Protein AF-A0A1B6I6C2-F1 (afdb_monomer_lite)

Foldseek 3Di:
DVVVVVVVVVVLVVQLVPDPDNVVSVVVVVVVVVPDPVPVVPPQWDDDPNDIDRPPVVVVVVVVVVVVVVVVVVVVPDDDPDPPVPPPPPVDDDPPDDDDDDPVNVVVVVVPDDDDD

Radius of gyration: 26.24 Å; chains: 1; bounding box: 66×36×60 Å

pLDDT: mean 82.49, std 12.52, range [44.34, 94.62]

Secondary structure (DSSP, 8-state):
-HHHHHHHHHHHHHHHHS-SSHHHHHHHHHHHHHS----------EEETTEEE--HHHHHHHHHHHHHHHHHHHHHHS------------TT-------PPPHHHHHHHHHHSPPP-

Structure (mmCIF, N/CA/C/O backbone):
data_AF-A0A1B6I6C2-F1
#
_entry.id   AF-A0A1B6I6C2-F1
#
loop_
_atom_site.group_PDB
_atom_site.id
_atom_site.type_symbol
_atom_site.label_atom_id
_atom_site.label_alt_id
_atom_site.label_comp_id
_atom_site.label_asym_id
_atom_site.label_entity_id
_atom_site.label_seq_id
_atom_site.pdbx_PDB_ins_code
_atom_site.Cartn_x
_atom_site.Cartn_y
_atom_site.Cartn_z
_atom_site.occupancy
_atom_site.B_iso_or_equiv
_atom_site.auth_seq_id
_atom_site.auth_comp_id
_atom_site.auth_asym_id
_atom_site.auth_atom_id
_atom_site.pdbx_PDB_model_num
ATOM 1 N N . ASP A 1 1 ? -5.985 -16.914 -8.123 1.00 60.19 1 ASP A N 1
ATOM 2 C CA . ASP A 1 1 ? -5.428 -15.880 -9.024 1.00 60.19 1 ASP A CA 1
ATOM 3 C C . ASP A 1 1 ? -4.034 -16.202 -9.620 1.00 60.19 1 ASP A C 1
ATOM 5 O O . ASP A 1 1 ? -3.233 -15.317 -9.902 1.00 60.19 1 ASP A O 1
ATOM 9 N N . GLN A 1 2 ? -3.691 -17.481 -9.838 1.00 79.94 2 GLN A N 1
ATOM 10 C CA . GLN A 1 2 ? -2.387 -17.862 -10.422 1.00 79.94 2 GLN A CA 1
ATOM 11 C C . GLN A 1 2 ? -2.380 -17.801 -11.959 1.00 79.94 2 GLN A C 1
ATOM 13 O O . GLN A 1 2 ? -1.340 -17.563 -12.570 1.00 79.94 2 GLN A O 1
ATOM 18 N N . LEU A 1 3 ? -3.547 -17.985 -12.583 1.00 87.62 3 LEU A N 1
ATOM 19 C CA . LEU A 1 3 ? -3.716 -17.939 -14.034 1.00 87.62 3 LEU A CA 1
ATOM 20 C C . LEU A 1 3 ? -3.419 -16.541 -14.593 1.00 87.62 3 LEU A C 1
ATOM 22 O O . LEU A 1 3 ? -2.653 -16.419 -15.545 1.00 87.62 3 LEU A O 1
ATOM 26 N N . LEU A 1 4 ? -3.955 -15.490 -13.964 1.00 86.38 4 LEU A N 1
ATOM 27 C CA . LEU A 1 4 ? -3.737 -14.105 -14.382 1.00 86.38 4 LEU A CA 1
ATOM 28 C C . LEU A 1 4 ? -2.259 -13.709 -14.289 1.00 86.38 4 LEU A C 1
ATOM 30 O O . LEU A 1 4 ? -1.705 -13.140 -15.228 1.00 86.38 4 LEU A O 1
ATOM 34 N N . LYS A 1 5 ? -1.594 -14.076 -13.187 1.00 84.94 5 LYS A N 1
ATOM 35 C CA . LYS A 1 5 ? -0.155 -13.836 -13.000 1.00 84.94 5 LYS A CA 1
ATOM 36 C C . LYS A 1 5 ? 0.684 -14.502 -14.090 1.00 84.94 5 LYS A C 1
ATOM 38 O O . LYS A 1 5 ? 1.594 -13.874 -14.626 1.00 84.94 5 LYS A O 1
ATOM 43 N N . ARG A 1 6 ? 0.357 -15.747 -14.448 1.00 91.06 6 ARG A N 1
ATOM 44 C CA . ARG A 1 6 ? 1.059 -16.479 -15.511 1.00 91.06 6 ARG A CA 1
ATOM 45 C C . ARG A 1 6 ? 0.906 -15.790 -16.865 1.00 91.06 6 ARG A C 1
ATOM 47 O O . ARG A 1 6 ? 1.907 -15.525 -17.520 1.00 91.06 6 ARG A O 1
ATOM 54 N N . ARG A 1 7 ? -0.324 -15.414 -17.226 1.00 90.50 7 ARG A N 1
ATOM 55 C CA . ARG A 1 7 ? -0.620 -14.719 -18.490 1.00 90.50 7 ARG A CA 1
ATOM 56 C C . ARG A 1 7 ? 0.094 -13.374 -18.596 1.00 90.50 7 ARG A C 1
ATOM 58 O O . ARG A 1 7 ? 0.618 -13.050 -19.655 1.00 90.50 7 ARG A O 1
ATOM 65 N N . ARG A 1 8 ? 0.172 -12.616 -17.496 1.00 87.56 8 ARG A N 1
ATOM 66 C CA . ARG A 1 8 ? 0.949 -11.367 -17.451 1.00 87.56 8 ARG A CA 1
ATOM 67 C C . ARG A 1 8 ? 2.430 -11.623 -17.710 1.00 87.56 8 ARG A C 1
ATOM 69 O O . ARG A 1 8 ? 3.011 -10.955 -18.551 1.00 87.56 8 ARG A O 1
ATOM 76 N N . LYS A 1 9 ? 3.016 -12.634 -17.060 1.00 87.88 9 LYS A N 1
ATOM 77 C CA . LYS A 1 9 ? 4.425 -13.002 -17.262 1.00 87.88 9 LYS A CA 1
ATOM 78 C C . LYS A 1 9 ? 4.719 -13.398 -18.713 1.00 87.88 9 LYS A C 1
ATOM 80 O O . LYS A 1 9 ? 5.714 -12.944 -19.268 1.00 87.88 9 LYS A O 1
ATOM 85 N N . GLU A 1 10 ? 3.859 -14.218 -19.315 1.00 92.44 10 GLU A N 1
ATOM 86 C CA . GLU A 1 10 ? 3.977 -14.641 -20.719 1.00 92.44 10 GLU A CA 1
ATOM 87 C C . GLU A 1 10 ? 3.900 -13.443 -21.679 1.00 92.44 10 GLU A C 1
ATOM 89 O O . GLU A 1 10 ? 4.743 -13.308 -22.564 1.00 92.44 10 GLU A O 1
ATOM 94 N N . ALA A 1 11 ? 2.945 -12.533 -21.466 1.00 89.75 11 ALA A N 1
ATOM 95 C CA . ALA A 1 11 ? 2.803 -11.325 -22.275 1.00 89.75 11 ALA A CA 1
ATOM 96 C C . ALA A 1 11 ? 4.030 -10.404 -22.162 1.00 89.75 11 ALA A C 1
ATOM 98 O O . ALA A 1 11 ? 4.549 -9.936 -23.173 1.00 89.75 11 ALA A O 1
ATOM 99 N N . THR A 1 12 ? 4.538 -10.187 -20.946 1.00 90.19 12 THR A N 1
ATOM 100 C CA . THR A 1 12 ? 5.742 -9.381 -20.712 1.00 90.19 12 THR A CA 1
ATOM 101 C C . THR A 1 12 ? 6.975 -9.994 -21.377 1.00 90.19 12 THR A C 1
ATOM 103 O O . THR A 1 12 ? 7.761 -9.271 -21.984 1.00 90.19 12 THR A O 1
ATOM 106 N N . ALA A 1 13 ? 7.142 -11.318 -21.296 1.00 90.62 13 ALA A N 1
ATOM 107 C CA . ALA A 1 13 ? 8.260 -12.016 -21.928 1.00 90.62 13 ALA A CA 1
ATOM 108 C C . ALA A 1 13 ? 8.241 -11.848 -23.453 1.00 90.62 13 ALA A C 1
ATOM 110 O O . ALA A 1 13 ? 9.274 -11.543 -24.044 1.00 90.62 13 ALA A O 1
ATOM 111 N N . LYS A 1 14 ? 7.057 -11.959 -24.068 1.00 93.19 14 LYS A N 1
ATOM 112 C CA . LYS A 1 14 ? 6.873 -11.749 -25.506 1.00 93.19 14 LYS A CA 1
ATOM 113 C C . LYS A 1 14 ? 7.247 -10.324 -25.935 1.00 93.19 14 LYS A C 1
ATOM 115 O O . LYS A 1 14 ? 8.000 -10.154 -26.884 1.00 93.19 14 LYS A O 1
ATOM 120 N N . ILE A 1 15 ? 6.808 -9.311 -25.182 1.00 90.19 15 ILE A N 1
ATOM 121 C CA . ILE A 1 15 ? 7.130 -7.896 -25.452 1.00 90.19 15 ILE A CA 1
ATOM 122 C C . ILE A 1 15 ? 8.641 -7.631 -25.388 1.00 90.19 15 ILE A C 1
ATOM 124 O O . ILE A 1 15 ? 9.160 -6.848 -26.177 1.00 90.19 15 ILE A O 1
ATOM 128 N N . ILE A 1 16 ? 9.352 -8.249 -24.441 1.00 91.19 16 ILE A N 1
ATOM 129 C CA . ILE A 1 16 ? 10.808 -8.079 -24.316 1.00 91.19 16 ILE A CA 1
ATOM 130 C C . ILE A 1 16 ? 11.538 -8.774 -25.468 1.00 91.19 16 ILE A C 1
ATOM 132 O O . ILE A 1 16 ? 12.553 -8.258 -25.935 1.00 91.19 16 ILE A O 1
ATOM 136 N N . ASP A 1 17 ? 11.052 -9.935 -25.907 1.00 92.75 17 ASP A N 1
ATOM 137 C CA . ASP A 1 17 ? 11.725 -10.710 -26.945 1.00 92.75 17 ASP A CA 1
ATOM 138 C C . ASP A 1 17 ? 11.540 -10.117 -28.346 1.00 92.75 17 ASP A C 1
ATOM 140 O O . ASP A 1 17 ? 12.497 -10.063 -29.116 1.00 92.75 17 ASP A O 1
ATOM 144 N N . GLU A 1 18 ? 10.351 -9.578 -28.629 1.00 92.50 18 GLU A N 1
ATOM 145 C CA . GLU A 1 18 ? 10.016 -8.908 -29.894 1.00 92.50 18 GLU A CA 1
ATOM 146 C C . GLU A 1 18 ? 10.575 -7.473 -29.991 1.00 92.50 18 GLU A C 1
ATOM 148 O O . GLU A 1 18 ? 10.517 -6.851 -31.051 1.00 92.50 18 GLU A O 1
ATOM 153 N N . ALA A 1 19 ? 11.118 -6.918 -28.901 1.00 91.25 19 ALA A N 1
ATOM 154 C CA . ALA A 1 19 ? 11.627 -5.553 -28.883 1.00 91.25 19 ALA A CA 1
ATOM 155 C C . ALA A 1 19 ? 13.027 -5.429 -29.501 1.00 91.25 19 ALA A C 1
ATOM 157 O O . ALA A 1 19 ? 13.983 -6.069 -29.064 1.00 91.25 19 ALA A O 1
ATOM 158 N N . GLU A 1 20 ? 13.173 -4.473 -30.419 1.00 90.19 20 GLU A N 1
ATOM 159 C CA . GLU A 1 20 ? 14.459 -4.087 -31.016 1.00 90.19 20 GLU A CA 1
ATOM 160 C C . GLU A 1 20 ? 15.486 -3.641 -29.954 1.00 90.19 20 GLU A C 1
ATOM 162 O O . GLU A 1 20 ? 16.665 -3.987 -30.017 1.00 90.19 20 GLU A O 1
ATOM 167 N N . ASN A 1 21 ? 15.030 -2.928 -28.917 1.00 91.75 21 ASN A N 1
ATOM 168 C CA . ASN A 1 21 ? 15.843 -2.542 -27.765 1.00 91.75 21 ASN A CA 1
ATOM 169 C C . ASN A 1 21 ? 15.302 -3.175 -26.475 1.00 91.75 21 ASN A C 1
ATOM 171 O O . ASN A 1 21 ? 14.456 -2.601 -25.780 1.00 91.75 21 ASN A O 1
ATOM 175 N N . LYS A 1 22 ? 15.841 -4.352 -26.133 1.00 90.19 22 LYS A N 1
ATOM 176 C CA . LYS A 1 22 ? 15.428 -5.136 -24.956 1.00 90.19 22 LYS A CA 1
ATOM 177 C C . LYS A 1 22 ? 15.573 -4.355 -23.646 1.00 90.19 22 LYS A C 1
ATOM 179 O O . LYS A 1 22 ? 14.670 -4.376 -22.814 1.00 90.19 22 LYS A O 1
ATOM 184 N N . SER A 1 23 ? 16.660 -3.598 -23.482 1.00 89.38 23 SER A N 1
ATOM 185 C CA . SER A 1 23 ? 16.891 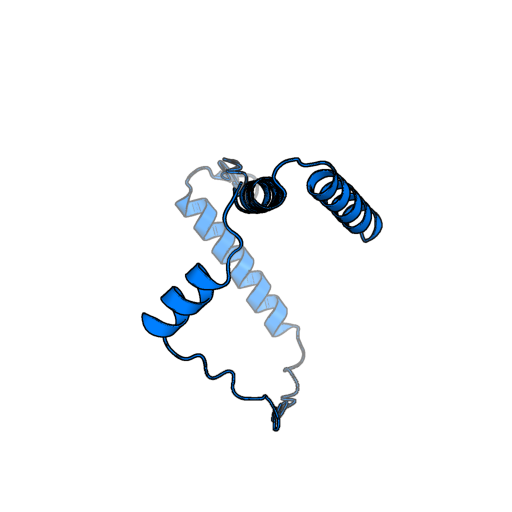-2.778 -22.285 1.00 89.38 23 SER A CA 1
ATOM 186 C C . SER A 1 23 ? 15.831 -1.688 -22.128 1.00 89.38 23 SER A C 1
ATOM 188 O O . SER A 1 23 ? 15.295 -1.494 -21.038 1.00 89.38 23 SER A O 1
ATOM 190 N N . GLN A 1 24 ? 15.476 -0.998 -23.215 1.00 89.44 24 GLN A N 1
ATOM 191 C CA . GLN A 1 24 ? 14.430 0.025 -23.189 1.00 89.44 24 GLN A CA 1
ATOM 192 C C . GLN A 1 24 ? 13.044 -0.582 -22.932 1.00 89.44 24 GLN A C 1
ATOM 194 O O . GLN A 1 24 ? 12.256 0.002 -22.186 1.00 89.44 24 GLN A O 1
ATOM 199 N N . ALA A 1 25 ? 12.746 -1.748 -23.512 1.00 90.94 25 ALA A N 1
ATOM 200 C CA . ALA A 1 25 ? 11.492 -2.463 -23.279 1.00 90.94 25 ALA A CA 1
ATOM 201 C C . ALA A 1 25 ? 11.333 -2.857 -21.804 1.00 90.94 25 ALA A C 1
ATOM 203 O O . ALA A 1 25 ? 10.299 -2.569 -21.200 1.00 90.94 25 ALA A O 1
ATOM 204 N N . ILE A 1 26 ? 12.390 -3.408 -21.196 1.00 92.00 26 ILE A N 1
ATOM 205 C CA . ILE A 1 26 ? 12.430 -3.721 -19.762 1.00 92.00 26 ILE A CA 1
ATOM 206 C C . ILE A 1 26 ? 12.172 -2.456 -18.933 1.00 92.00 26 ILE A C 1
ATOM 208 O O . ILE A 1 26 ? 11.288 -2.455 -18.079 1.00 92.00 26 ILE A O 1
ATOM 212 N N . TRP A 1 27 ? 12.867 -1.349 -19.209 1.00 90.50 27 TRP A N 1
ATOM 213 C CA . TRP A 1 27 ? 12.655 -0.098 -18.471 1.00 90.50 27 TRP A CA 1
ATOM 214 C C . TRP A 1 27 ? 11.240 0.465 -18.618 1.00 90.50 27 TRP A C 1
ATOM 216 O O . TRP A 1 27 ? 10.688 0.967 -17.638 1.00 90.50 27 TRP A O 1
ATOM 226 N N . LYS A 1 28 ? 10.622 0.351 -19.799 1.00 89.25 28 LYS A N 1
ATOM 227 C CA . LYS A 1 28 ? 9.221 0.747 -20.013 1.00 89.25 28 LYS A CA 1
ATOM 228 C C . LYS A 1 28 ? 8.265 -0.078 -19.152 1.00 89.25 28 LYS A C 1
ATOM 230 O O . LYS A 1 28 ? 7.405 0.517 -18.509 1.00 89.25 28 LYS A O 1
ATOM 235 N N . ILE A 1 29 ? 8.457 -1.397 -19.085 1.00 90.12 29 ILE A N 1
ATOM 236 C CA . ILE A 1 29 ? 7.657 -2.300 -18.241 1.00 90.12 29 ILE A CA 1
ATOM 237 C C . ILE A 1 29 ? 7.827 -1.952 -16.760 1.00 90.12 29 ILE A C 1
ATOM 239 O O . ILE A 1 29 ? 6.849 -1.796 -16.032 1.00 90.12 29 ILE A O 1
ATOM 243 N N . ILE A 1 30 ? 9.066 -1.772 -16.294 1.00 87.12 30 ILE A N 1
ATOM 244 C CA . ILE A 1 30 ? 9.292 -1.430 -14.887 1.00 87.12 30 ILE A CA 1
ATOM 245 C C . ILE A 1 30 ? 8.685 -0.051 -14.576 1.00 87.12 30 ILE A C 1
ATOM 247 O O . ILE A 1 30 ? 8.131 0.151 -13.501 1.00 87.12 30 ILE A O 1
ATOM 251 N N . ASN A 1 31 ? 8.745 0.906 -15.504 1.00 85.06 31 ASN A N 1
ATOM 252 C CA . ASN A 1 31 ? 8.137 2.223 -15.313 1.00 85.06 31 ASN A CA 1
ATOM 253 C C . ASN A 1 31 ? 6.603 2.185 -15.349 1.00 85.06 31 ASN A C 1
ATOM 255 O O . ASN A 1 31 ? 5.985 2.954 -14.617 1.00 85.06 31 ASN A O 1
ATOM 259 N N . SER A 1 32 ? 5.980 1.310 -16.144 1.00 83.81 32 SER A N 1
ATOM 260 C CA . SER A 1 32 ? 4.521 1.146 -16.136 1.00 83.81 32 SER A CA 1
ATOM 261 C C . SER A 1 32 ? 4.009 0.507 -14.847 1.00 83.81 32 SER A C 1
ATOM 263 O O . SER A 1 32 ? 2.927 0.862 -14.401 1.00 83.81 32 SER A O 1
ATOM 265 N N . GLU A 1 33 ? 4.791 -0.384 -14.234 1.00 82.25 33 GLU A N 1
ATOM 266 C CA . GLU A 1 33 ? 4.470 -0.963 -12.920 1.00 82.25 33 GLU A CA 1
ATOM 267 C C . GLU A 1 33 ? 4.792 0.011 -11.770 1.00 82.25 33 GLU A C 1
ATOM 269 O O . GLU A 1 33 ? 4.084 0.048 -10.768 1.00 82.25 33 GLU A O 1
ATOM 274 N N . ARG A 1 34 ? 5.851 0.830 -11.906 1.00 76.62 34 ARG A N 1
ATOM 275 C CA . ARG A 1 34 ? 6.254 1.827 -10.894 1.00 76.62 34 ARG A CA 1
ATOM 276 C C . ARG A 1 34 ? 5.402 3.083 -10.874 1.00 76.62 34 ARG A C 1
ATOM 278 O O . ARG A 1 34 ? 5.313 3.711 -9.820 1.00 76.62 34 ARG A O 1
ATOM 285 N N . LYS A 1 35 ? 4.815 3.492 -12.003 1.00 60.91 35 LYS A N 1
ATOM 286 C CA . LYS A 1 35 ? 3.779 4.523 -11.982 1.00 60.91 35 LYS A CA 1
ATOM 287 C C . LYS A 1 35 ? 2.627 3.940 -11.176 1.00 60.91 35 LYS A C 1
ATOM 289 O O . LYS A 1 35 ? 1.809 3.205 -11.720 1.00 60.91 35 LYS A O 1
ATOM 294 N N . SER A 1 36 ? 2.567 4.279 -9.883 1.00 59.75 36 SER A N 1
ATOM 295 C CA . SER A 1 36 ? 1.311 4.217 -9.150 1.00 59.75 36 SER A CA 1
ATOM 296 C C . SER A 1 36 ? 0.312 4.864 -10.082 1.00 59.75 36 SER A C 1
ATOM 298 O O . SER A 1 36 ? 0.523 6.008 -10.501 1.00 59.75 36 SER A O 1
ATOM 300 N N . LYS A 1 37 ? -0.729 4.127 -10.471 1.00 61.88 37 LYS A N 1
ATOM 301 C CA . LYS A 1 37 ? -1.934 4.786 -10.946 1.00 61.88 37 LYS A CA 1
ATOM 302 C C . LYS A 1 37 ? -2.191 5.817 -9.863 1.00 61.88 37 LYS A C 1
ATOM 304 O O . LYS A 1 37 ? -2.348 5.449 -8.697 1.00 61.88 37 LYS A O 1
ATOM 309 N N . GLN A 1 38 ? -2.027 7.096 -10.183 1.00 58.12 38 GLN A N 1
ATOM 310 C CA . GLN A 1 38 ? -2.557 8.137 -9.329 1.00 58.12 38 GLN A CA 1
ATOM 311 C C . GLN A 1 38 ? -4.057 7.999 -9.515 1.00 58.12 38 GLN A C 1
ATOM 313 O O . GLN A 1 38 ? -4.681 8.730 -10.276 1.00 58.12 38 GLN A O 1
ATOM 318 N N . ASP A 1 39 ? -4.609 6.951 -8.911 1.00 59.09 39 ASP A N 1
ATOM 319 C CA . ASP A 1 39 ? -6.019 6.865 -8.674 1.00 59.09 39 ASP A CA 1
ATOM 320 C C . ASP A 1 39 ? -6.238 8.025 -7.713 1.00 59.09 39 ASP A C 1
ATOM 322 O O . ASP A 1 39 ? -5.988 7.931 -6.513 1.00 59.09 39 ASP A O 1
ATOM 326 N N . HIS A 1 40 ? -6.656 9.161 -8.272 1.00 59.94 40 HIS A N 1
ATOM 327 C CA . HIS A 1 40 ? -7.206 10.304 -7.549 1.00 59.94 40 HIS A CA 1
ATOM 328 C C . HIS A 1 40 ? -8.537 9.927 -6.877 1.00 59.94 40 HIS A C 1
ATOM 330 O O . HIS A 1 40 ? -9.437 10.745 -6.737 1.00 59.94 40 HIS A O 1
ATOM 336 N N . ASN A 1 41 ? -8.675 8.669 -6.462 1.00 65.69 41 ASN A N 1
ATOM 337 C CA . ASN A 1 41 ? -9.814 8.140 -5.751 1.00 65.69 41 ASN A CA 1
ATOM 338 C C . ASN A 1 41 ? -9.614 8.443 -4.263 1.00 65.69 41 ASN A C 1
ATOM 340 O O . ASN A 1 41 ? -9.537 7.557 -3.412 1.00 65.69 41 ASN A O 1
ATOM 344 N N . THR A 1 42 ? -9.423 9.726 -3.965 1.00 71.50 42 THR A N 1
ATOM 345 C CA . THR A 1 42 ? -9.422 10.232 -2.602 1.00 71.50 42 THR A CA 1
ATOM 346 C C . THR A 1 42 ? -10.842 10.135 -2.072 1.00 71.50 42 THR A C 1
ATOM 348 O O . THR A 1 42 ? -11.769 10.696 -2.658 1.00 71.50 42 THR A O 1
ATOM 351 N N . LEU A 1 43 ? -11.002 9.404 -0.969 1.00 79.31 43 LEU A N 1
ATOM 352 C CA . LEU A 1 43 ? -12.260 9.296 -0.242 1.00 79.31 43 LEU A CA 1
ATOM 353 C C . LEU A 1 43 ? -12.760 10.709 0.087 1.00 79.31 43 LEU A C 1
ATOM 355 O O . LEU A 1 43 ? -12.114 11.424 0.850 1.00 79.31 43 LEU A O 1
ATOM 359 N N . SER A 1 44 ? -13.854 11.112 -0.557 1.00 82.06 44 SER A N 1
ATOM 360 C CA . SER A 1 44 ? -14.392 12.477 -0.471 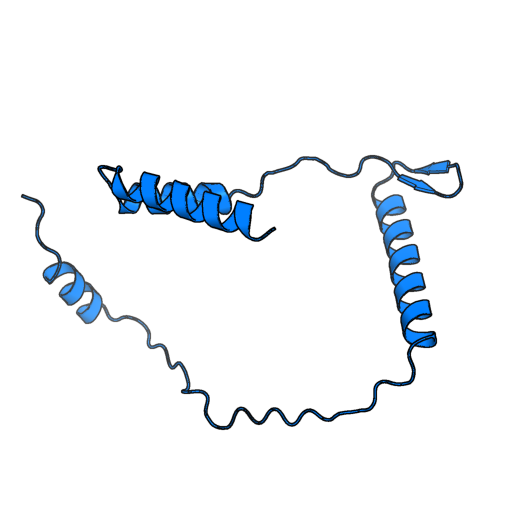1.00 82.06 44 SER A CA 1
ATOM 361 C C . SER A 1 44 ? -15.469 12.604 0.605 1.00 82.06 44 SER A C 1
ATOM 363 O O . SER A 1 44 ? -15.667 13.679 1.152 1.00 82.06 44 SER A O 1
ATOM 365 N N . GLU A 1 45 ? -16.134 11.497 0.930 1.00 89.75 45 GLU A N 1
ATOM 366 C CA . GLU A 1 45 ? -17.181 11.428 1.940 1.00 89.75 45 GLU A CA 1
ATOM 367 C C . GLU A 1 45 ? -17.227 10.033 2.573 1.00 89.75 45 GLU A C 1
ATOM 369 O O . GLU A 1 45 ? -16.821 9.039 1.963 1.00 89.75 45 GLU A O 1
ATOM 374 N N . LEU A 1 46 ? -17.702 9.958 3.813 1.00 90.75 46 LEU A N 1
ATOM 375 C CA . LEU A 1 46 ? -17.903 8.719 4.554 1.00 90.75 46 LEU A CA 1
ATOM 376 C C . LEU A 1 46 ? -19.246 8.791 5.283 1.00 90.75 46 LEU A C 1
ATOM 378 O O . LEU A 1 46 ? -19.529 9.762 5.976 1.00 90.75 46 LEU A O 1
ATOM 382 N N . GLU A 1 47 ? -20.077 7.761 5.163 1.00 92.00 47 GLU A N 1
ATOM 383 C CA . GLU A 1 47 ? -21.3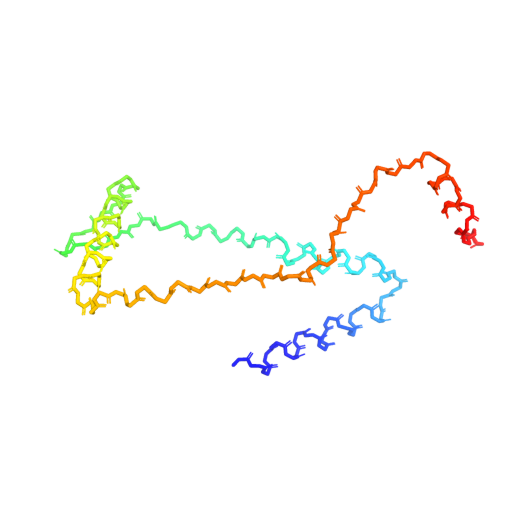01 7.651 5.957 1.00 92.00 47 GLU A CA 1
ATOM 384 C C . GLU A 1 47 ? -21.003 6.935 7.279 1.00 92.00 47 GLU A C 1
ATOM 386 O O . GLU A 1 47 ? -20.519 5.802 7.298 1.00 92.00 47 GLU A O 1
ATOM 391 N N . VAL A 1 48 ? -21.304 7.592 8.398 1.00 86.69 48 VAL A N 1
ATOM 392 C CA . VAL A 1 48 ? -21.163 7.034 9.745 1.00 86.69 48 VAL A CA 1
ATOM 393 C C . VAL A 1 48 ? -22.481 7.220 10.488 1.00 86.69 48 VAL A C 1
ATOM 395 O O . VAL A 1 48 ? -22.919 8.345 10.720 1.00 86.69 48 VAL A O 1
ATOM 398 N N . ASN A 1 49 ? -23.116 6.113 10.884 1.00 85.00 49 ASN A N 1
ATOM 399 C CA . ASN A 1 49 ? -24.385 6.102 11.629 1.00 85.00 49 ASN A CA 1
ATOM 400 C C . ASN A 1 49 ? -25.512 6.918 10.957 1.00 85.00 49 ASN A C 1
ATOM 402 O O . ASN A 1 49 ? -26.242 7.639 11.636 1.00 85.00 49 ASN A O 1
ATOM 406 N N . GLY A 1 50 ? -25.634 6.843 9.627 1.00 88.06 50 GLY A N 1
ATOM 407 C CA . GLY A 1 50 ? -26.645 7.584 8.861 1.00 88.06 50 GLY A CA 1
ATOM 408 C C . GLY A 1 50 ? -26.321 9.064 8.631 1.00 88.06 50 GLY A C 1
ATOM 409 O O . GLY A 1 50 ? -27.145 9.790 8.077 1.00 88.06 50 GLY A O 1
ATOM 410 N N . LYS A 1 51 ? -25.142 9.538 9.058 1.00 90.19 51 LYS A N 1
ATOM 411 C CA . LYS A 1 51 ? -24.653 10.894 8.789 1.00 90.19 51 LYS A CA 1
ATOM 412 C C . LYS A 1 51 ? -23.473 10.842 7.824 1.00 90.19 51 LYS A C 1
ATOM 414 O O . LYS A 1 51 ? -22.495 10.144 8.077 1.00 90.19 51 LYS A O 1
ATOM 419 N N . ILE A 1 52 ? -23.545 11.636 6.762 1.00 92.62 52 ILE A N 1
ATOM 420 C CA . ILE A 1 52 ? -22.434 11.825 5.829 1.00 92.62 52 ILE A CA 1
ATOM 421 C C . ILE A 1 52 ? -21.458 12.840 6.431 1.00 92.62 52 ILE A C 1
ATOM 423 O O . ILE A 1 52 ? -21.863 13.915 6.884 1.00 92.62 52 ILE A O 1
ATOM 427 N N . ILE A 1 53 ? -20.182 12.470 6.475 1.00 93.31 53 ILE A N 1
ATOM 428 C CA . ILE A 1 53 ? -19.065 13.344 6.825 1.00 93.31 53 ILE A CA 1
ATOM 429 C C . ILE A 1 53 ? -18.171 13.526 5.598 1.00 93.31 53 ILE A C 1
ATOM 431 O O . ILE A 1 53 ? -17.846 12.563 4.911 1.00 93.31 53 ILE A O 1
ATOM 435 N N . ASP A 1 54 ? -17.778 14.762 5.331 1.00 91.56 54 ASP A N 1
ATOM 436 C CA . ASP A 1 54 ? -17.008 15.190 4.157 1.00 91.56 54 ASP A CA 1
ATOM 437 C C . ASP A 1 54 ? -15.653 15.809 4.542 1.00 91.56 54 ASP A C 1
ATOM 439 O O . ASP A 1 54 ? -14.711 15.824 3.753 1.00 91.56 54 ASP A O 1
ATOM 443 N N . ASN A 1 55 ? -15.517 16.277 5.785 1.00 91.56 55 ASN A N 1
ATOM 444 C CA . ASN A 1 55 ? -14.267 16.806 6.309 1.00 91.56 55 ASN A CA 1
ATOM 445 C C . ASN A 1 55 ? -13.197 15.696 6.407 1.00 91.56 55 ASN A C 1
ATOM 447 O O . ASN A 1 55 ? -13.353 14.762 7.204 1.00 91.56 55 ASN A O 1
ATOM 451 N N . PRO A 1 56 ? -12.060 15.818 5.693 1.00 89.19 56 PRO A N 1
ATOM 452 C CA . PRO A 1 56 ? -11.002 14.809 5.695 1.00 89.19 56 PRO A CA 1
ATOM 453 C C . PRO A 1 56 ? -10.455 14.478 7.087 1.00 89.19 56 PRO A C 1
ATOM 455 O O . PRO A 1 56 ? -10.092 13.330 7.353 1.00 89.19 56 PRO A O 1
ATOM 458 N N . MET A 1 57 ? -10.406 15.464 7.990 1.00 91.56 57 MET A N 1
ATOM 459 C CA . MET A 1 57 ? -9.914 15.258 9.353 1.00 91.56 57 MET A CA 1
ATOM 460 C C . MET A 1 57 ? -10.883 14.402 10.174 1.00 91.56 57 MET A C 1
ATOM 462 O O . MET A 1 57 ? -10.461 13.499 10.900 1.00 91.56 57 MET A O 1
ATOM 466 N N . ASP A 1 58 ? -12.184 14.646 10.019 1.00 91.56 58 ASP A N 1
ATOM 467 C CA . ASP A 1 58 ? -13.225 13.888 10.710 1.00 91.56 58 ASP A CA 1
ATOM 468 C C . ASP A 1 58 ?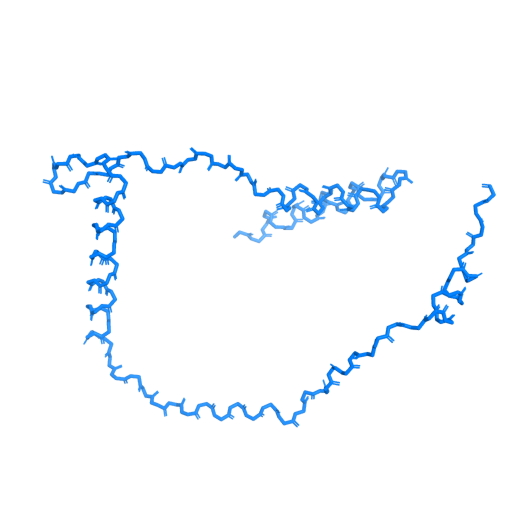 -13.313 12.460 10.164 1.00 91.56 58 ASP A C 1
ATOM 470 O O . ASP A 1 58 ? -13.413 11.511 10.945 1.00 91.56 58 ASP A O 1
ATOM 474 N N . ILE A 1 59 ? -13.175 12.292 8.843 1.00 92.50 59 ILE A N 1
ATOM 475 C CA . ILE A 1 59 ? -13.078 10.980 8.186 1.00 92.50 59 ILE A CA 1
ATOM 476 C C . ILE A 1 59 ? -11.890 10.195 8.752 1.00 92.50 59 ILE A C 1
ATOM 478 O O . ILE A 1 59 ? -12.055 9.059 9.203 1.00 92.50 59 ILE A O 1
ATOM 482 N N . ALA A 1 60 ? -10.700 10.802 8.788 1.00 91.94 60 ALA A N 1
ATOM 483 C CA . ALA A 1 60 ? -9.506 10.159 9.330 1.00 91.94 60 ALA A CA 1
ATOM 484 C C . ALA A 1 60 ? -9.689 9.767 10.803 1.00 91.94 60 ALA A C 1
ATOM 486 O O . ALA A 1 60 ? -9.318 8.663 11.205 1.00 91.94 60 ALA A O 1
ATOM 487 N N . ASN A 1 61 ? -10.302 10.637 11.609 1.00 94.00 61 ASN A N 1
ATOM 488 C CA . ASN A 1 61 ? -10.559 10.350 13.014 1.00 94.00 61 ASN A CA 1
ATOM 489 C C . ASN A 1 61 ? -11.538 9.178 13.195 1.00 94.00 61 ASN A C 1
ATOM 491 O O . ASN A 1 61 ? -11.269 8.276 13.989 1.00 94.00 61 ASN A O 1
ATOM 495 N N . GLN A 1 62 ? -12.631 9.133 12.426 1.00 94.62 62 GLN A N 1
ATOM 496 C CA . GLN A 1 62 ? -13.578 8.011 12.469 1.00 94.62 62 GLN A CA 1
ATOM 497 C C . GLN A 1 62 ? -12.922 6.689 12.065 1.00 94.62 62 GLN A C 1
ATOM 499 O O . GLN A 1 62 ? -13.096 5.679 12.751 1.00 94.62 62 GLN A O 1
ATOM 504 N N . LEU A 1 63 ? -12.102 6.699 11.011 1.00 92.62 63 LEU A N 1
ATOM 505 C CA . LEU A 1 63 ? -11.339 5.521 10.596 1.00 92.62 63 LEU A CA 1
ATOM 506 C C . LEU A 1 63 ? -10.366 5.067 11.690 1.00 92.62 63 LEU A C 1
ATOM 508 O O . LEU A 1 63 ? -10.306 3.877 12.004 1.00 92.62 63 LEU A O 1
ATOM 512 N N . ASN A 1 64 ? -9.652 5.999 12.320 1.00 93.94 64 ASN A N 1
ATOM 513 C CA . ASN A 1 64 ? -8.732 5.687 13.412 1.00 93.94 64 ASN A CA 1
ATOM 514 C C . ASN A 1 64 ? -9.458 5.066 14.610 1.00 93.94 64 ASN A C 1
ATOM 516 O O . ASN A 1 64 ? -8.985 4.068 15.162 1.00 93.94 64 ASN A O 1
ATOM 520 N N . ILE A 1 65 ? -10.611 5.619 14.997 1.00 94.50 65 ILE A N 1
ATOM 521 C CA . ILE A 1 65 ? -11.442 5.090 16.086 1.00 94.50 65 ILE A CA 1
ATOM 522 C C . ILE A 1 65 ? -11.899 3.670 15.753 1.00 94.50 65 ILE A C 1
ATOM 524 O O . ILE A 1 65 ? -11.688 2.755 16.556 1.00 94.50 65 ILE A O 1
ATOM 528 N N . TYR A 1 66 ? -12.461 3.471 14.559 1.00 93.25 66 TYR A N 1
ATOM 529 C CA . TYR A 1 66 ? -12.939 2.168 14.111 1.00 93.25 66 TYR A CA 1
ATOM 530 C C . TYR A 1 66 ? -11.814 1.128 14.122 1.00 93.25 66 TYR A C 1
ATOM 532 O O . TYR A 1 66 ? -11.904 0.127 14.835 1.00 93.25 66 TYR A O 1
ATOM 540 N N . LEU A 1 67 ? -10.707 1.392 13.428 1.00 94.44 67 LEU A N 1
ATOM 541 C CA . LEU A 1 67 ? -9.589 0.452 13.321 1.00 94.44 67 LEU A CA 1
ATOM 542 C C . LEU A 1 67 ? -8.956 0.146 14.685 1.00 94.44 67 LEU A C 1
ATOM 544 O O . LEU A 1 67 ? -8.657 -1.012 14.983 1.00 94.44 67 LEU A O 1
ATOM 548 N N . THR A 1 68 ? -8.820 1.151 15.553 1.00 94.38 68 THR A N 1
ATOM 549 C CA . THR A 1 68 ? -8.292 0.952 16.911 1.00 94.38 68 THR A CA 1
ATOM 550 C C . THR A 1 68 ? -9.239 0.109 17.765 1.00 94.38 68 THR A C 1
ATOM 552 O O . THR A 1 68 ? -8.786 -0.752 18.521 1.00 94.38 68 THR A O 1
ATOM 555 N N . SER A 1 69 ? -10.553 0.322 17.658 1.00 93.19 69 SER A N 1
ATOM 556 C CA . SER A 1 69 ? -11.549 -0.468 18.392 1.00 93.19 69 SER A CA 1
ATOM 557 C C . SER A 1 69 ? -11.566 -1.933 17.948 1.00 93.19 69 SER A C 1
ATOM 559 O O . SER A 1 69 ? -11.580 -2.830 18.797 1.00 93.19 69 SER A O 1
ATOM 561 N N . VAL A 1 70 ? -11.459 -2.188 16.641 1.00 91.25 70 VAL A N 1
ATOM 562 C CA . VAL A 1 70 ? -11.354 -3.538 16.076 1.00 91.25 70 VAL A CA 1
ATOM 563 C C . VAL A 1 70 ? -10.072 -4.209 16.554 1.00 91.25 70 VAL A C 1
ATOM 565 O O . VAL A 1 70 ? -10.121 -5.348 17.018 1.00 91.25 70 VAL A O 1
ATOM 568 N N . ALA A 1 71 ? -8.937 -3.506 16.524 1.00 88.50 71 ALA A N 1
ATOM 569 C CA . ALA A 1 71 ? -7.670 -4.035 17.022 1.00 88.50 71 ALA A CA 1
ATOM 570 C C . ALA A 1 71 ? -7.754 -4.409 18.511 1.00 88.50 71 ALA A C 1
ATOM 572 O O . ALA A 1 71 ? -7.374 -5.517 18.888 1.00 88.50 71 ALA A O 1
ATOM 573 N N . LYS A 1 72 ? -8.317 -3.532 19.354 1.00 89.56 72 LYS A N 1
ATOM 574 C CA . LYS A 1 72 ? -8.534 -3.801 20.788 1.00 89.56 72 LYS A CA 1
ATOM 575 C C . LYS A 1 72 ? -9.442 -5.009 21.017 1.00 89.56 72 LYS A C 1
ATOM 577 O O . LYS A 1 72 ? -9.113 -5.870 21.827 1.00 89.56 72 LYS A O 1
ATOM 582 N N . THR A 1 73 ? -10.553 -5.085 20.287 1.00 89.69 73 THR A N 1
ATOM 583 C CA . THR A 1 73 ? -11.514 -6.194 20.383 1.00 89.69 73 THR A CA 1
ATOM 584 C C . THR A 1 73 ? -10.864 -7.510 19.973 1.00 89.69 73 THR A C 1
ATOM 586 O O . THR A 1 73 ? -10.971 -8.508 20.682 1.00 89.69 73 THR A O 1
ATOM 589 N N . THR A 1 74 ? -10.113 -7.491 18.873 1.00 88.38 74 THR A N 1
ATOM 590 C CA . THR A 1 74 ? -9.390 -8.660 18.367 1.00 88.38 74 THR A CA 1
ATOM 591 C C . THR A 1 74 ? -8.343 -9.127 19.376 1.00 88.38 74 THR A C 1
ATOM 593 O O . THR A 1 74 ? -8.293 -10.310 19.700 1.00 88.38 74 THR A O 1
ATOM 596 N N . LEU A 1 75 ? -7.549 -8.210 19.939 1.00 85.50 75 LEU A N 1
ATOM 597 C CA . LEU A 1 75 ? -6.545 -8.536 20.958 1.00 85.50 75 LEU A CA 1
ATOM 598 C C . LEU A 1 75 ? -7.165 -9.118 22.234 1.00 85.50 75 LEU A C 1
ATOM 600 O O . LEU A 1 75 ? -6.589 -10.031 22.817 1.00 85.50 75 LEU A O 1
ATOM 604 N N . ALA A 1 76 ? -8.328 -8.618 22.657 1.00 84.25 76 ALA A N 1
ATOM 605 C CA . ALA A 1 76 ? -9.027 -9.127 23.835 1.00 84.25 76 ALA A CA 1
ATOM 606 C C . ALA A 1 76 ? -9.598 -10.543 23.628 1.00 84.25 76 ALA A C 1
ATOM 608 O O . ALA A 1 76 ? -9.684 -11.315 24.580 1.00 84.25 76 ALA A O 1
ATOM 609 N N . GLN A 1 77 ? -9.984 -10.884 22.395 1.00 82.06 77 GLN A N 1
ATOM 610 C CA . GLN A 1 77 ? -10.565 -12.185 22.044 1.00 82.06 77 GLN A CA 1
ATOM 611 C C . GLN A 1 77 ? -9.518 -13.255 21.713 1.00 82.06 77 GLN A C 1
ATOM 613 O O . GLN A 1 77 ? -9.840 -14.443 21.675 1.00 82.06 77 GLN A O 1
ATOM 618 N N . GLN A 1 78 ? -8.268 -12.866 21.464 1.00 75.31 78 GLN A N 1
ATOM 619 C CA . GLN A 1 78 ? -7.194 -13.825 21.247 1.00 75.31 78 GLN A CA 1
ATOM 620 C C . GLN A 1 78 ? -6.724 -14.403 22.593 1.00 75.31 78 GLN A C 1
ATOM 622 O O . GLN A 1 78 ? -6.395 -13.642 23.508 1.00 75.31 78 GLN A O 1
ATOM 627 N N . PRO A 1 79 ? -6.627 -15.739 22.743 1.00 70.31 79 PRO A N 1
ATOM 628 C CA . PRO A 1 79 ? -5.894 -16.311 23.864 1.00 70.31 79 PRO A CA 1
ATOM 629 C C . PRO A 1 79 ? -4.467 -15.761 23.816 1.00 70.31 79 PRO A C 1
ATOM 631 O O . PRO A 1 79 ? -3.880 -15.701 22.733 1.00 70.31 79 PRO A O 1
ATOM 634 N N . LYS A 1 80 ? -3.937 -15.326 24.974 1.00 68.12 80 LYS A N 1
ATOM 635 C CA . LYS A 1 80 ? -2.595 -14.728 25.098 1.00 68.12 80 LYS A CA 1
ATOM 636 C C . LYS A 1 80 ? -1.634 -15.464 24.163 1.00 68.12 80 LYS A C 1
ATOM 638 O O . LYS A 1 80 ? -1.553 -16.693 24.286 1.00 68.12 80 LYS A O 1
ATOM 643 N N . PRO A 1 81 ? -0.948 -14.769 23.235 1.00 62.91 81 PRO A N 1
ATOM 644 C CA . PRO A 1 81 ? -0.039 -15.438 22.325 1.00 62.91 81 PRO A CA 1
ATOM 645 C C . PRO A 1 81 ? 0.923 -16.243 23.187 1.00 62.91 81 PRO A C 1
ATOM 647 O O . PRO A 1 81 ? 1.586 -15.687 24.067 1.00 62.91 81 PRO A O 1
ATOM 650 N N . ARG A 1 82 ? 0.946 -17.569 22.990 1.00 61.47 82 ARG A N 1
ATOM 651 C CA . ARG A 1 82 ? 2.026 -18.386 23.536 1.00 61.47 82 ARG A CA 1
ATOM 652 C C . ARG A 1 82 ? 3.291 -17.681 23.080 1.00 61.47 82 ARG A C 1
ATOM 654 O O . ARG A 1 82 ? 3.465 -17.477 21.878 1.00 61.47 82 ARG A O 1
ATOM 661 N N . GLN A 1 83 ? 4.118 -17.250 24.028 1.00 60.38 83 GLN A N 1
ATOM 662 C CA . GLN A 1 83 ? 5.468 -16.808 23.731 1.00 60.38 83 GLN A CA 1
ATOM 663 C C . GLN A 1 83 ? 6.218 -18.039 23.226 1.00 60.38 83 GLN A C 1
ATOM 665 O O . GLN A 1 83 ? 6.988 -18.666 23.942 1.00 60.38 83 GLN A O 1
ATOM 670 N N . ASN A 1 84 ? 5.962 -18.421 21.979 1.00 59.41 84 ASN A N 1
ATOM 671 C CA . ASN A 1 84 ? 6.935 -19.152 21.216 1.00 59.41 84 ASN A CA 1
ATOM 672 C C . ASN A 1 84 ? 8.008 -18.112 20.955 1.00 59.41 84 ASN A C 1
ATOM 674 O O . ASN A 1 84 ? 7.935 -17.347 19.993 1.00 59.41 84 ASN A O 1
ATOM 678 N N . THR A 1 85 ? 8.960 -18.032 21.880 1.00 59.09 85 THR A N 1
ATOM 679 C CA . THR A 1 85 ? 10.255 -17.419 21.650 1.00 59.09 85 THR A CA 1
ATOM 680 C C . THR A 1 85 ? 10.832 -18.176 20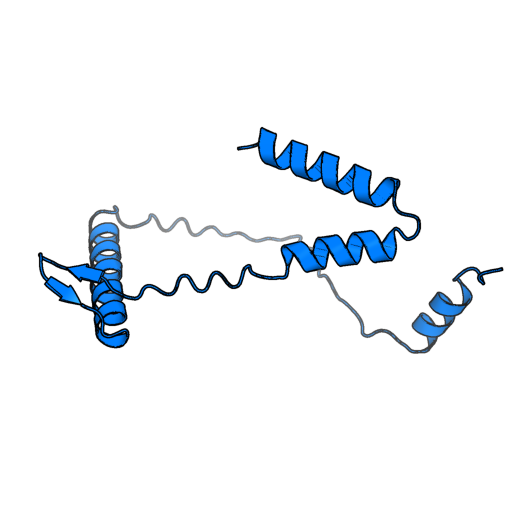.469 1.00 59.09 85 THR A C 1
ATOM 682 O O . THR A 1 85 ? 11.452 -19.226 20.617 1.00 59.09 85 THR A O 1
ATOM 685 N N . MET A 1 86 ? 10.515 -17.721 19.261 1.00 55.16 86 MET A N 1
ATOM 686 C CA . MET A 1 86 ? 11.095 -18.272 18.062 1.00 55.16 86 MET A CA 1
ATOM 687 C C . MET A 1 86 ? 12.533 -17.780 18.103 1.00 55.16 86 MET A C 1
ATOM 689 O O . MET A 1 86 ? 12.842 -16.662 17.695 1.00 55.16 86 MET A O 1
ATOM 693 N N . THR A 1 87 ? 13.417 -18.583 18.689 1.00 58.78 87 THR A N 1
ATOM 694 C CA . THR A 1 87 ? 14.855 -18.412 18.545 1.00 58.78 87 THR A CA 1
ATOM 695 C C . THR A 1 87 ? 15.180 -18.735 17.094 1.00 58.78 87 THR A C 1
ATOM 697 O O . THR A 1 87 ? 15.701 -19.804 16.789 1.00 58.78 87 THR A O 1
ATOM 700 N N . SER A 1 88 ? 14.825 -17.836 16.177 1.00 56.62 88 SER A N 1
ATOM 701 C CA . SER A 1 88 ? 15.349 -17.862 14.820 1.00 56.62 88 SER A CA 1
ATOM 702 C C . SER A 1 88 ? 16.796 -17.403 14.919 1.00 56.62 88 SER A C 1
ATOM 704 O O . SER A 1 88 ? 17.134 -16.243 14.690 1.00 56.62 88 SER A O 1
ATOM 706 N N . ARG A 1 89 ? 17.663 -18.308 15.374 1.00 60.78 89 ARG A N 1
ATOM 707 C CA . ARG A 1 89 ? 19.089 -18.157 15.144 1.00 60.78 89 ARG A CA 1
ATOM 708 C C . ARG A 1 89 ? 19.278 -18.510 13.677 1.00 60.78 89 ARG A C 1
ATOM 710 O O . ARG A 1 89 ? 19.391 -19.679 13.329 1.00 60.78 89 ARG A O 1
ATOM 717 N N . ILE A 1 90 ? 19.247 -17.501 12.814 1.00 60.44 90 ILE A N 1
ATOM 718 C CA . ILE A 1 90 ? 19.815 -17.633 11.477 1.00 60.44 90 ILE A CA 1
ATOM 719 C C . ILE A 1 90 ? 21.326 -17.728 11.710 1.00 60.44 90 ILE A C 1
ATOM 721 O O . ILE A 1 90 ? 22.004 -16.710 11.799 1.00 60.44 90 ILE A O 1
ATOM 725 N N . THR A 1 91 ? 21.834 -18.938 11.951 1.00 60.97 91 THR A N 1
ATOM 726 C CA . THR A 1 91 ? 23.256 -19.168 12.251 1.00 60.97 91 THR A CA 1
ATOM 727 C C . THR A 1 91 ? 24.146 -19.105 11.015 1.00 60.97 91 THR A C 1
ATOM 729 O O . THR A 1 91 ? 25.347 -18.982 11.182 1.00 60.97 91 THR A O 1
ATOM 732 N N . ASP A 1 92 ? 23.576 -19.108 9.806 1.00 63.97 92 ASP A N 1
ATOM 733 C CA . ASP A 1 92 ? 24.335 -19.168 8.550 1.00 63.97 92 ASP A CA 1
ATOM 734 C C . ASP A 1 92 ? 23.734 -18.273 7.452 1.00 63.97 92 ASP A C 1
ATOM 736 O O . ASP A 1 92 ? 23.431 -18.725 6.349 1.00 63.97 92 ASP A O 1
ATOM 740 N N . CYS A 1 93 ? 23.534 -16.980 7.726 1.00 63.75 93 CYS A N 1
ATOM 741 C CA . CYS A 1 93 ? 23.369 -16.020 6.631 1.00 63.75 93 CYS A CA 1
ATOM 742 C C . CYS A 1 93 ? 24.765 -15.565 6.186 1.00 63.75 93 CYS A C 1
ATOM 744 O O . CYS A 1 93 ? 25.458 -14.937 6.993 1.00 63.75 93 CYS A O 1
ATOM 746 N N . PRO A 1 94 ? 25.198 -15.836 4.939 1.00 71.75 94 PRO A N 1
ATOM 747 C CA . PRO A 1 94 ? 26.403 -15.220 4.409 1.00 71.75 94 PRO A CA 1
ATOM 748 C C . PRO A 1 94 ? 26.231 -13.705 4.497 1.00 71.75 94 PRO A C 1
ATOM 750 O O . PRO A 1 94 ? 25.287 -13.145 3.936 1.00 71.75 94 PRO A O 1
ATOM 753 N N . CYS A 1 95 ? 27.114 -13.042 5.239 1.00 72.06 95 CYS A N 1
ATOM 754 C CA . CYS A 1 95 ? 27.086 -11.594 5.357 1.00 72.06 95 CYS A CA 1
ATOM 755 C C . CYS A 1 95 ? 27.270 -10.991 3.958 1.00 72.06 95 CYS A C 1
ATOM 757 O O . CYS A 1 95 ? 28.328 -11.144 3.345 1.00 72.06 95 CYS A O 1
ATOM 759 N N . LEU A 1 96 ? 26.233 -10.334 3.433 1.00 76.69 96 LEU A N 1
ATOM 760 C CA . LEU A 1 96 ? 26.319 -9.607 2.173 1.00 76.69 96 LEU A CA 1
ATOM 761 C C . LEU A 1 96 ? 27.109 -8.317 2.414 1.00 76.69 96 LEU A C 1
ATOM 763 O O . LEU A 1 96 ? 26.539 -7.264 2.695 1.00 76.69 96 LEU A O 1
ATOM 767 N N . VAL A 1 97 ? 28.433 -8.413 2.327 1.00 80.81 97 VAL A N 1
ATOM 768 C CA . VAL A 1 97 ? 29.326 -7.256 2.412 1.00 80.81 97 VAL A CA 1
ATOM 769 C C . VAL A 1 97 ? 29.494 -6.672 1.014 1.00 80.81 97 VAL A C 1
ATOM 771 O O . VAL A 1 97 ? 30.226 -7.206 0.180 1.00 80.81 97 VAL A O 1
ATOM 774 N N . LEU A 1 98 ? 28.790 -5.575 0.749 1.00 84.19 98 LEU A N 1
ATOM 775 C CA . LEU A 1 98 ? 28.972 -4.787 -0.467 1.00 84.19 98 LEU A CA 1
ATOM 776 C C . LEU A 1 98 ? 30.092 -3.768 -0.248 1.00 84.19 98 LEU A C 1
ATOM 778 O O . LEU A 1 98 ? 30.135 -3.106 0.787 1.00 84.19 98 LEU A O 1
ATOM 782 N N . HIS A 1 99 ? 30.968 -3.619 -1.238 1.00 84.19 99 HIS A N 1
ATOM 783 C CA . HIS A 1 99 ? 32.032 -2.619 -1.228 1.00 84.19 99 HIS A CA 1
ATOM 784 C C . HIS A 1 99 ? 31.693 -1.480 -2.199 1.00 84.19 99 HIS A C 1
ATOM 786 O O . HIS A 1 99 ? 31.044 -1.726 -3.220 1.00 84.19 99 HIS A O 1
ATOM 792 N N . PRO A 1 100 ? 32.110 -0.236 -1.905 1.00 89.00 100 PRO A N 1
ATOM 793 C CA . PRO A 1 100 ? 31.982 0.868 -2.845 1.00 89.00 100 PRO A CA 1
ATOM 794 C C . PRO A 1 100 ? 32.733 0.573 -4.145 1.00 89.00 100 PRO A C 1
ATOM 796 O O . PRO A 1 100 ? 33.893 0.168 -4.121 1.00 89.00 100 PRO A O 1
ATOM 799 N N . THR A 1 101 ? 32.077 0.821 -5.276 1.00 90.69 101 THR A N 1
ATOM 800 C CA . THR A 1 101 ? 32.694 0.692 -6.598 1.00 90.69 101 THR A CA 1
ATOM 801 C C . THR A 1 101 ? 33.861 1.664 -6.765 1.00 90.69 101 THR A C 1
ATOM 803 O O . THR A 1 101 ? 33.763 2.839 -6.399 1.00 90.69 101 THR A O 1
ATOM 806 N N . THR A 1 102 ? 34.946 1.191 -7.381 1.00 94.31 102 THR A N 1
ATOM 807 C CA . THR A 1 102 ? 36.124 2.013 -7.694 1.00 94.31 102 THR A CA 1
ATOM 808 C C . THR A 1 102 ? 36.149 2.463 -9.155 1.00 94.31 102 THR A C 1
ATOM 810 O O . THR A 1 102 ? 35.632 1.798 -10.052 1.00 94.31 102 THR A O 1
ATOM 813 N N . SER A 1 103 ? 36.832 3.576 -9.437 1.00 93.25 103 SER A N 1
ATOM 814 C CA . SER A 1 103 ? 37.000 4.077 -10.810 1.00 93.25 103 SER A CA 1
ATOM 815 C C . SER A 1 103 ? 37.719 3.085 -11.735 1.00 93.25 103 SER A C 1
ATOM 817 O O . SER A 1 103 ? 37.519 3.116 -12.949 1.00 93.25 103 SER A O 1
ATOM 819 N N . ILE A 1 104 ? 38.548 2.198 -11.174 1.00 93.25 104 ILE A N 1
ATOM 820 C CA . ILE A 1 104 ? 39.258 1.156 -11.924 1.00 93.25 104 ILE A CA 1
ATOM 821 C C . ILE A 1 104 ? 38.271 0.088 -12.400 1.00 93.25 104 ILE A C 1
ATOM 823 O O . ILE A 1 104 ? 38.261 -0.230 -13.589 1.00 93.25 104 ILE A O 1
ATOM 827 N N . GLU A 1 105 ? 37.409 -0.407 -11.509 1.00 91.56 105 GLU A N 1
ATOM 828 C CA . GLU A 1 105 ? 36.363 -1.383 -11.846 1.00 91.56 105 GLU A CA 1
ATOM 829 C C . GLU A 1 105 ? 35.423 -0.831 -12.918 1.00 91.56 105 GLU A C 1
ATOM 831 O O . GLU A 1 105 ? 35.161 -1.498 -13.918 1.00 91.56 105 GLU A O 1
ATOM 836 N N . VAL A 1 106 ? 34.982 0.424 -12.767 1.00 94.00 106 VAL A N 1
ATOM 837 C CA . VAL A 1 106 ? 34.132 1.089 -13.768 1.00 94.00 106 VAL A CA 1
ATOM 838 C C . VAL A 1 106 ? 34.822 1.119 -15.131 1.00 94.00 106 VAL A C 1
ATOM 840 O O . VAL A 1 106 ? 34.216 0.768 -16.142 1.00 94.00 106 VAL A O 1
ATOM 843 N N . LYS A 1 107 ? 36.106 1.491 -15.175 1.00 92.94 107 LYS A N 1
ATOM 844 C CA . LYS A 1 107 ? 36.876 1.559 -16.422 1.00 92.94 107 LYS A CA 1
ATOM 845 C C . LYS A 1 107 ? 37.035 0.187 -17.081 1.00 92.94 107 LYS A C 1
ATOM 847 O O . LYS A 1 107 ? 36.883 0.088 -18.297 1.00 92.94 107 LYS A O 1
ATOM 852 N N . GLN A 1 108 ? 37.307 -0.858 -16.302 1.00 92.06 108 GLN A N 1
ATOM 853 C CA . GLN A 1 108 ? 37.417 -2.232 -16.802 1.00 92.06 108 GLN A CA 1
ATOM 854 C C . GLN A 1 108 ? 36.091 -2.729 -17.380 1.00 92.06 108 GLN A C 1
ATOM 856 O O . GLN A 1 108 ? 36.069 -3.286 -18.477 1.00 92.06 108 GLN A O 1
ATOM 861 N N . VAL A 1 109 ? 34.979 -2.469 -16.687 1.00 91.75 109 VAL A N 1
AT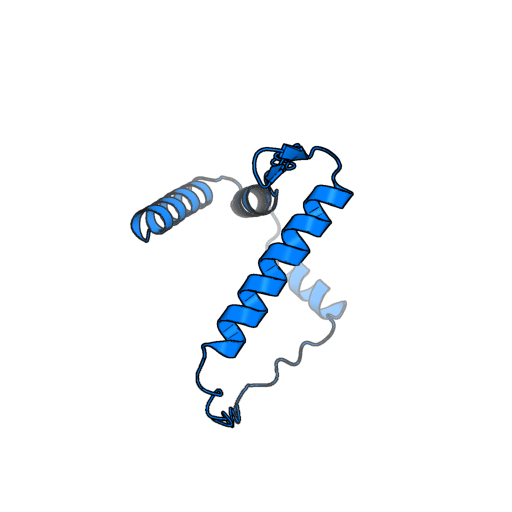OM 862 C CA . VAL A 1 109 ? 33.643 -2.817 -17.183 1.00 91.75 109 VAL A CA 1
ATOM 863 C C . VAL A 1 109 ? 33.362 -2.094 -18.499 1.00 91.75 109 VAL A C 1
ATOM 865 O O . VAL A 1 109 ? 32.988 -2.751 -19.466 1.00 91.75 109 VAL A O 1
ATOM 868 N N . ILE A 1 110 ? 33.632 -0.788 -18.588 1.00 90.19 110 ILE A N 1
ATOM 869 C CA . ILE A 1 110 ? 33.458 -0.013 -19.828 1.00 90.19 110 ILE A CA 1
ATOM 870 C C . ILE A 1 110 ? 34.300 -0.594 -20.974 1.00 90.19 110 ILE A C 1
ATOM 872 O O . ILE A 1 110 ? 33.799 -0.735 -22.085 1.00 90.19 110 ILE A O 1
ATOM 876 N N . GLN A 1 111 ? 35.554 -0.973 -20.716 1.00 86.56 111 GLN A N 1
ATOM 877 C CA . GLN A 1 111 ? 36.433 -1.580 -21.726 1.00 86.56 111 GLN A CA 1
ATOM 878 C C . GLN A 1 111 ? 35.979 -2.980 -22.161 1.00 86.56 111 GLN A C 1
ATOM 880 O O . GLN A 1 111 ? 36.227 -3.377 -23.297 1.00 86.56 111 GLN A O 1
ATOM 885 N N . SER A 1 112 ? 35.309 -3.725 -21.279 1.00 88.19 112 SER A N 1
ATOM 886 C CA . SER A 1 112 ? 34.761 -5.053 -21.585 1.00 88.19 112 SER A CA 1
ATOM 887 C C . SER A 1 112 ? 33.494 -5.005 -22.450 1.00 88.19 112 SER A C 1
ATOM 889 O O . SER A 1 112 ? 33.073 -6.021 -23.009 1.00 88.19 112 SER A O 1
ATOM 891 N N . MET A 1 113 ? 32.873 -3.830 -22.575 1.00 88.56 113 MET A N 1
ATOM 892 C CA . MET A 1 113 ? 31.694 -3.653 -23.410 1.00 88.56 113 MET A CA 1
ATOM 893 C C . MET A 1 113 ? 32.110 -3.631 -24.881 1.00 88.56 113 MET A C 1
ATOM 895 O O . MET A 1 113 ? 32.982 -2.868 -25.290 1.00 88.56 113 MET A O 1
ATOM 899 N N . LYS A 1 114 ? 31.455 -4.460 -25.701 1.00 81.50 114 LYS A N 1
ATOM 900 C CA . LYS A 1 114 ? 31.659 -4.447 -27.154 1.00 81.50 114 LYS A CA 1
ATOM 901 C C . LYS A 1 114 ? 31.307 -3.062 -27.700 1.00 81.50 114 LYS A C 1
ATOM 903 O O . LYS A 1 114 ? 30.225 -2.546 -27.410 1.00 81.50 114 LYS A O 1
ATOM 908 N N . SER A 1 115 ? 32.194 -2.479 -28.502 1.00 78.12 115 SER A N 1
ATOM 909 C CA . SER A 1 115 ? 31.878 -1.269 -29.256 1.00 78.12 115 SER A CA 1
ATOM 910 C C . SER A 1 115 ? 30.715 -1.559 -30.205 1.00 78.12 115 SER A C 1
ATOM 912 O O . SER A 1 115 ? 30.653 -2.613 -30.839 1.00 78.12 115 SER A O 1
ATOM 914 N N . LYS A 1 116 ? 29.759 -0.631 -30.284 1.00 64.88 116 LYS A N 1
ATOM 915 C CA . LYS A 1 116 ? 28.764 -0.665 -31.356 1.00 64.88 116 LYS A CA 1
ATOM 916 C C . LYS A 1 116 ? 29.490 -0.337 -32.661 1.00 64.88 116 LYS A C 1
ATOM 918 O O . LYS A 1 116 ? 30.077 0.738 -32.762 1.00 64.88 116 LYS A O 1
ATOM 923 N N . THR A 1 117 ? 29.500 -1.295 -33.585 1.00 44.34 117 THR A N 1
ATOM 924 C CA . THR A 1 117 ? 29.701 -1.038 -35.018 1.00 44.34 117 THR A CA 1
ATOM 925 C C . THR A 1 117 ? 28.476 -0.321 -35.563 1.00 44.34 117 THR A C 1
ATOM 927 O O . THR A 1 117 ? 27.360 -0.658 -35.097 1.00 44.34 117 THR A O 1
#

Organism: NCBI:txid320908

Sequence (117 aa):
DQLLKRRRKEATAKIIDEAENKSQAIWKIINSERKSKQDHNTLSELEVNGKIIDNPMDIANQLNIYLTSVAKTTLAQQPKPRQNTMTSRITDCPCLVLHPTTSIEVKQVIQSMKSKT